Protein AF-A0A2D6JR47-F1 (afdb_monomer_lite)

Secondary structure (DSSP, 8-state):
--TTS-BPPPHHHHHHGGGT-TTPPTT-EEEE---TTS-B-TTS-BEEEEEEEETTEEEEEEEE-STT----TT--EE-B--

pLDDT: mean 91.09, std 9.11, range [42.38, 96.56]

Radius of gyration: 13.0 Å; chains: 1; bounding box: 29×32×32 Å

Structure (mmCIF, N/CA/C/O backbone):
data_AF-A0A2D6JR47-F1
#
_entry.id   AF-A0A2D6JR47-F1
#
loop_
_atom_site.group_PDB
_atom_site.id
_atom_site.type_symbol
_atom_site.label_atom_id
_atom_site.label_alt_id
_atom_site.label_comp_id
_atom_site.label_asym_id
_atom_site.label_entity_id
_atom_site.label_seq_id
_atom_site.pdbx_PDB_ins_code
_atom_site.Cartn_x
_atom_site.Cartn_y
_atom_site.Cartn_z
_atom_site.occupancy
_atom_site.B_iso_or_equiv
_atom_site.auth_seq_id
_atom_site.auth_comp_id
_atom_site.auth_asym_id
_atom_site.auth_atom_id
_atom_site.pdbx_PDB_model_num
ATOM 1 N N . MET A 1 1 ? 15.232 -10.969 -3.266 1.00 42.38 1 MET A N 1
ATOM 2 C CA . MET A 1 1 ? 14.898 -12.027 -2.292 1.00 42.38 1 MET A CA 1
ATOM 3 C C . MET A 1 1 ? 14.918 -11.398 -0.919 1.00 42.38 1 MET A C 1
ATOM 5 O O . MET A 1 1 ? 15.938 -10.808 -0.583 1.00 42.38 1 MET A O 1
ATOM 9 N N . ILE A 1 2 ? 13.815 -11.465 -0.173 1.00 55.34 2 ILE A N 1
ATOM 10 C CA . ILE A 1 2 ? 13.829 -11.100 1.245 1.00 55.34 2 ILE A CA 1
ATOM 11 C C . ILE A 1 2 ? 14.552 -12.245 1.964 1.00 55.34 2 ILE A C 1
ATOM 13 O O . ILE A 1 2 ? 14.170 -13.404 1.836 1.00 55.34 2 ILE A O 1
ATOM 17 N N . SER A 1 3 ? 15.674 -11.938 2.605 1.00 55.62 3 SER A N 1
ATOM 18 C CA . SER A 1 3 ? 16.681 -12.902 3.071 1.00 55.62 3 SER A CA 1
ATOM 19 C C . SER A 1 3 ? 16.285 -13.714 4.310 1.00 55.62 3 SER A C 1
ATOM 21 O O . SER A 1 3 ? 17.081 -14.527 4.766 1.00 55.62 3 SER A O 1
ATOM 23 N N . GLU A 1 4 ? 15.081 -13.520 4.847 1.00 68.25 4 GLU A N 1
ATOM 24 C CA . GLU A 1 4 ? 14.657 -14.079 6.141 1.00 68.25 4 GLU A CA 1
ATOM 25 C C . GLU A 1 4 ? 13.462 -15.039 6.041 1.00 68.25 4 GLU A C 1
ATOM 27 O O . GLU A 1 4 ? 12.792 -15.306 7.031 1.00 68.25 4 GLU A O 1
ATOM 32 N N . GLY A 1 5 ? 13.180 -15.569 4.844 1.00 83.00 5 GLY A N 1
ATOM 33 C CA . GLY A 1 5 ? 12.025 -16.448 4.634 1.00 83.00 5 GLY A CA 1
ATOM 34 C C . GLY A 1 5 ? 10.690 -15.709 4.712 1.00 83.00 5 GLY A C 1
ATOM 35 O O . GLY A 1 5 ? 9.697 -16.315 5.068 1.00 83.00 5 GLY A O 1
ATOM 36 N N . LEU A 1 6 ? 10.669 -14.411 4.410 1.00 89.38 6 LEU A N 1
ATOM 37 C CA . LEU A 1 6 ? 9.457 -13.594 4.344 1.00 89.38 6 LEU A CA 1
ATOM 38 C C . LEU A 1 6 ? 8.894 -13.591 2.919 1.00 89.38 6 LEU A C 1
ATOM 40 O O . LEU A 1 6 ? 9.652 -13.586 1.943 1.00 89.38 6 LEU A O 1
ATOM 44 N N . GLU A 1 7 ? 7.573 -13.519 2.806 1.00 93.62 7 GLU A N 1
ATOM 45 C CA . GLU A 1 7 ? 6.842 -13.474 1.542 1.00 93.62 7 GLU A CA 1
ATOM 46 C C . GLU A 1 7 ? 6.221 -12.098 1.277 1.00 93.62 7 GLU A C 1
ATOM 48 O O . GLU A 1 7 ? 5.955 -11.305 2.188 1.00 93.62 7 GLU A O 1
ATOM 53 N N . LEU A 1 8 ? 6.006 -11.808 -0.009 1.00 95.25 8 LEU A N 1
ATOM 54 C CA . LEU A 1 8 ? 5.298 -10.606 -0.439 1.00 95.25 8 LEU A CA 1
ATOM 55 C C . LEU A 1 8 ? 3.801 -10.767 -0.176 1.00 95.25 8 LEU A C 1
ATOM 57 O O . LEU A 1 8 ? 3.228 -11.835 -0.375 1.00 95.25 8 LEU A O 1
ATOM 61 N N . VAL A 1 9 ? 3.161 -9.680 0.233 1.00 96.38 9 VAL A N 1
ATOM 62 C CA . VAL A 1 9 ? 1.724 -9.642 0.489 1.00 96.38 9 VAL A CA 1
ATOM 63 C C . VAL A 1 9 ? 0.978 -9.700 -0.851 1.00 96.38 9 VAL A C 1
ATOM 65 O O . VAL A 1 9 ? 1.293 -8.912 -1.748 1.00 96.38 9 VAL A O 1
ATOM 68 N N . PRO A 1 10 ? -0.031 -10.571 -1.023 1.00 96.00 10 PRO A N 1
ATOM 69 C CA . PRO A 1 10 ? -0.916 -10.488 -2.180 1.00 96.00 10 PRO A CA 1
ATOM 70 C C . PRO A 1 10 ? -1.633 -9.123 -2.219 1.00 96.00 10 PRO A C 1
ATOM 72 O O . PRO A 1 10 ? -2.128 -8.665 -1.181 1.00 96.00 10 PRO A O 1
ATOM 75 N N . PRO A 1 11 ? -1.704 -8.440 -3.374 1.00 94.88 11 PRO A N 1
ATOM 76 C CA . PRO A 1 11 ? -2.270 -7.091 -3.472 1.00 94.88 11 PRO A CA 1
ATOM 77 C C . PRO A 1 11 ? -3.726 -7.018 -2.988 1.00 94.88 11 PRO A C 1
ATOM 79 O O . PRO A 1 11 ? -4.112 -6.064 -2.311 1.00 94.88 11 PRO A O 1
ATOM 82 N N . GLU A 1 12 ? -4.524 -8.051 -3.250 1.00 95.56 12 GLU A N 1
ATOM 83 C CA . GLU A 1 12 ? -5.897 -8.168 -2.771 1.00 95.56 12 GLU A CA 1
ATOM 84 C C . GLU A 1 12 ? -5.983 -8.249 -1.243 1.00 95.56 12 GLU A C 1
ATOM 86 O O . GLU A 1 12 ? -6.897 -7.674 -0.655 1.00 95.56 12 GLU A O 1
ATOM 91 N N . VAL A 1 13 ? -5.023 -8.903 -0.582 1.00 96.19 13 VAL A N 1
ATOM 92 C CA . VAL A 1 13 ? -4.963 -8.973 0.885 1.00 96.19 13 VAL A CA 1
ATOM 93 C C . VAL A 1 13 ? -4.612 -7.602 1.454 1.00 96.19 13 VAL A C 1
ATOM 95 O O . VAL A 1 13 ? -5.273 -7.144 2.385 1.00 96.19 13 VAL A O 1
ATOM 98 N N . ALA A 1 14 ? -3.632 -6.914 0.862 1.00 96.12 14 ALA A N 1
ATOM 99 C CA . ALA A 1 14 ? -3.222 -5.580 1.294 1.00 96.12 14 ALA A CA 1
ATOM 100 C C . ALA A 1 14 ? -4.375 -4.561 1.227 1.00 96.12 14 ALA A C 1
ATOM 102 O O . ALA A 1 14 ? -4.601 -3.815 2.180 1.00 96.12 14 ALA A O 1
ATOM 103 N N . ILE A 1 15 ? -5.147 -4.559 0.134 1.00 95.50 15 ILE A N 1
ATOM 104 C CA . ILE A 1 15 ? -6.305 -3.666 -0.034 1.00 95.50 15 ILE A CA 1
ATOM 105 C C . ILE A 1 15 ? -7.441 -4.065 0.918 1.00 95.50 15 ILE A C 1
ATOM 107 O O . ILE A 1 15 ? -7.981 -3.215 1.631 1.00 95.50 15 ILE A O 1
ATOM 111 N N . ASN A 1 16 ? -7.791 -5.357 0.973 1.00 96.56 16 ASN A N 1
ATOM 112 C CA . ASN A 1 16 ? -8.904 -5.833 1.800 1.00 96.56 16 ASN A CA 1
ATOM 113 C C . ASN A 1 16 ? -8.639 -5.702 3.303 1.00 96.56 16 ASN A C 1
ATOM 115 O O . ASN A 1 16 ? -9.595 -5.596 4.070 1.00 96.56 16 ASN A O 1
ATOM 119 N N . CYS A 1 17 ? -7.376 -5.637 3.736 1.00 95.94 17 CYS A N 1
ATOM 120 C CA . CYS A 1 17 ? -7.004 -5.392 5.131 1.00 95.94 17 CYS A CA 1
ATOM 121 C C . CYS A 1 17 ? -7.696 -4.143 5.708 1.00 95.94 17 CYS A C 1
ATOM 123 O O . CYS A 1 17 ? -8.053 -4.116 6.889 1.00 95.94 17 CYS A O 1
ATOM 125 N N . ARG A 1 18 ? -8.013 -3.145 4.867 1.00 95.00 18 ARG A N 1
ATOM 126 C CA . ARG A 1 18 ? -8.762 -1.960 5.293 1.00 95.00 18 ARG A CA 1
ATOM 127 C C . ARG A 1 18 ? -10.099 -2.298 5.959 1.00 95.00 18 ARG A C 1
ATOM 129 O O . ARG A 1 18 ? -10.456 -1.629 6.928 1.00 95.00 18 ARG A O 1
ATOM 136 N N . PHE A 1 19 ? -10.814 -3.315 5.482 1.00 95.56 19 PHE A N 1
ATOM 137 C CA . PHE A 1 19 ? -12.104 -3.714 6.052 1.00 95.56 19 PHE A CA 1
ATOM 138 C C . PHE A 1 19 ? -11.998 -4.266 7.477 1.00 95.56 19 PHE A C 1
ATOM 140 O O . PHE A 1 19 ? -13.002 -4.283 8.181 1.00 95.56 19 PHE A O 1
ATOM 147 N N . TYR A 1 20 ? -10.807 -4.702 7.895 1.00 95.44 20 TYR A N 1
ATOM 148 C CA . TYR A 1 20 ? -10.603 -5.414 9.155 1.00 95.44 20 TYR A CA 1
ATOM 149 C C . TYR A 1 20 ? -9.772 -4.633 10.182 1.00 95.44 20 TYR A C 1
ATOM 151 O O . TYR A 1 20 ? -9.931 -4.877 11.367 1.00 95.44 20 TYR A O 1
ATOM 159 N N . TYR A 1 21 ? -8.907 -3.705 9.754 1.00 94.88 21 TYR A N 1
ATOM 160 C CA . TYR A 1 21 ? -7.948 -3.023 10.642 1.00 94.88 21 TYR A CA 1
ATOM 161 C C . TYR A 1 21 ? -8.458 -1.689 11.245 1.00 94.88 21 TYR A C 1
ATOM 163 O O . TYR A 1 21 ? -7.874 -0.617 11.043 1.00 94.88 21 TYR A O 1
ATOM 171 N N . ASP A 1 22 ? -9.613 -1.684 11.901 1.00 92.88 22 ASP A N 1
ATOM 172 C CA . ASP A 1 22 ? -10.283 -0.448 12.336 1.00 92.88 22 ASP A CA 1
ATOM 173 C C . ASP A 1 22 ? -9.591 0.295 13.503 1.00 92.88 22 ASP A C 1
ATOM 175 O O . ASP A 1 22 ? -9.861 1.472 13.757 1.00 92.88 22 ASP A O 1
ATOM 179 N N . GLU A 1 23 ? -8.601 -0.309 14.140 1.00 94.44 23 GLU A N 1
ATOM 180 C CA . GLU A 1 23 ? -7.847 0.233 15.266 1.00 94.44 23 GLU A CA 1
ATOM 181 C C . GLU A 1 23 ? -6.613 1.068 14.870 1.00 94.44 23 GLU A C 1
ATOM 183 O O . GLU A 1 23 ? -5.839 1.475 15.738 1.00 94.44 23 GLU A O 1
ATOM 188 N N . GLN A 1 24 ? -6.443 1.382 13.579 1.00 95.06 24 GLN A N 1
ATOM 189 C CA . GLN A 1 24 ? -5.29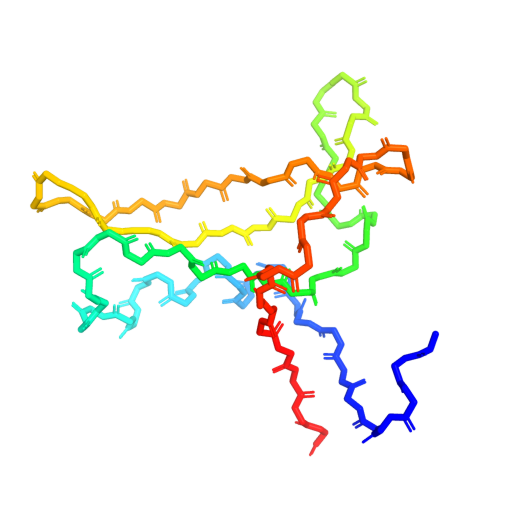7 2.152 13.081 1.00 95.06 24 GLN A CA 1
ATOM 190 C C . GLN A 1 24 ? -5.086 3.480 13.853 1.00 95.06 24 GLN A C 1
ATOM 192 O O . GLN A 1 24 ? -6.042 4.262 14.001 1.00 95.06 24 GLN A O 1
ATOM 197 N N . PRO A 1 25 ? -3.860 3.793 14.321 1.00 95.44 25 PRO A N 1
ATOM 198 C CA . PRO A 1 25 ? -3.539 5.089 14.916 1.00 95.44 25 PRO A CA 1
ATOM 199 C C . PRO A 1 25 ? -3.671 6.248 13.917 1.00 95.44 25 PRO A C 1
ATOM 201 O O . PRO A 1 25 ? -3.369 6.126 12.732 1.00 95.44 25 PRO A O 1
ATOM 204 N N . VAL A 1 26 ? -4.106 7.418 14.394 1.00 95.00 26 VAL A N 1
ATOM 205 C CA . VAL A 1 26 ? -4.178 8.625 13.551 1.00 95.00 26 VAL A CA 1
ATOM 206 C C . VAL A 1 26 ? -2.764 9.092 13.197 1.00 95.00 26 VAL A C 1
ATOM 208 O O . VAL A 1 26 ? -1.940 9.288 14.085 1.00 95.00 26 VAL A O 1
ATOM 211 N N . GLY A 1 27 ? -2.508 9.312 11.906 1.00 90.81 27 GLY A N 1
ATOM 212 C CA . GLY A 1 27 ? -1.201 9.717 11.377 1.00 90.81 27 GLY A CA 1
ATOM 213 C C . GLY A 1 27 ? -0.282 8.556 10.988 1.00 90.81 27 GLY A C 1
ATOM 214 O O . GLY A 1 27 ? 0.801 8.804 10.458 1.00 90.81 27 GLY A O 1
ATOM 215 N N . GLU A 1 28 ? -0.702 7.308 11.207 1.00 91.69 28 GLU A N 1
ATOM 216 C CA . GLU A 1 28 ? 0.029 6.133 10.738 1.00 91.69 28 GLU A CA 1
ATOM 217 C C . GLU A 1 28 ? -0.150 5.927 9.224 1.00 91.69 28 GLU A C 1
ATOM 219 O O . GLU A 1 28 ? -1.230 6.154 8.670 1.00 91.69 28 GLU A O 1
ATOM 224 N N . TRP A 1 29 ? 0.919 5.458 8.571 1.00 91.88 29 TRP A N 1
ATOM 225 C CA . TRP A 1 29 ? 0.919 5.006 7.182 1.00 91.88 29 TRP A CA 1
ATOM 226 C C . TRP A 1 29 ? 1.517 3.604 7.086 1.00 91.88 29 TRP A C 1
ATOM 228 O O . TRP A 1 29 ? 2.741 3.447 7.103 1.00 91.88 29 TRP A O 1
ATOM 238 N N . LEU A 1 30 ? 0.652 2.605 6.938 1.00 94.50 30 LEU A N 1
ATOM 239 C CA . LEU A 1 30 ? 1.026 1.200 6.830 1.00 94.50 30 LEU A CA 1
ATOM 240 C C . LEU A 1 30 ? 1.222 0.838 5.355 1.00 94.50 30 LEU A C 1
ATOM 242 O O . LEU A 1 30 ? 0.268 0.891 4.585 1.00 94.50 30 LEU A O 1
ATOM 246 N N . ARG A 1 31 ? 2.449 0.508 4.943 1.00 95.31 31 ARG A N 1
ATOM 247 C CA . ARG A 1 31 ? 2.792 0.158 3.550 1.00 95.31 31 ARG A CA 1
ATOM 248 C C . ARG A 1 31 ? 2.928 -1.351 3.430 1.00 95.31 31 ARG A C 1
ATOM 250 O O . ARG A 1 31 ? 3.514 -1.971 4.310 1.00 95.31 31 ARG A O 1
ATOM 257 N N . PHE A 1 32 ? 2.443 -1.940 2.347 1.00 96.50 32 PHE A N 1
ATOM 258 C CA . PHE A 1 32 ? 2.512 -3.386 2.137 1.00 96.50 32 PHE A CA 1
ATOM 259 C C . PHE A 1 32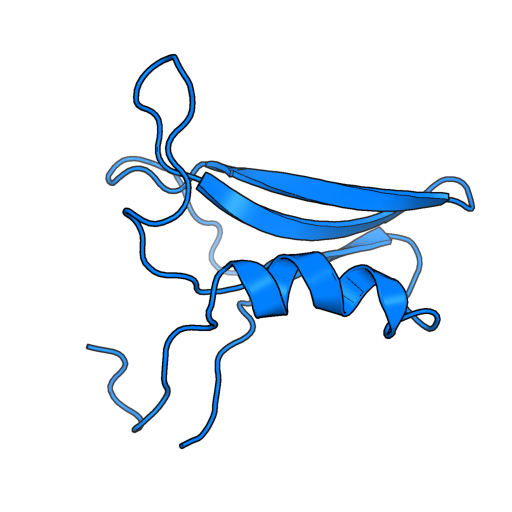 ? 3.531 -3.711 1.049 1.00 96.50 32 PHE A C 1
ATOM 261 O O . PHE A 1 32 ? 3.539 -3.084 -0.009 1.00 96.50 32 PHE A O 1
ATOM 268 N N . ALA A 1 33 ? 4.389 -4.696 1.303 1.00 94.88 33 ALA A N 1
ATOM 269 C CA . ALA A 1 33 ? 5.333 -5.204 0.317 1.00 94.88 33 ALA A CA 1
ATOM 270 C C . ALA A 1 33 ? 4.620 -6.189 -0.617 1.00 94.88 33 ALA A C 1
ATOM 272 O O . ALA A 1 33 ? 4.650 -7.397 -0.400 1.00 94.88 33 ALA A O 1
ATOM 273 N N . THR A 1 34 ? 3.954 -5.668 -1.643 1.00 95.69 34 THR A N 1
ATOM 274 C CA . THR A 1 34 ? 3.351 -6.464 -2.721 1.00 95.69 34 THR A CA 1
ATOM 275 C C . THR A 1 34 ? 4.345 -6.671 -3.872 1.00 95.69 34 THR A C 1
ATOM 277 O O . THR A 1 34 ? 5.358 -5.967 -3.937 1.00 95.69 34 THR A O 1
ATOM 280 N N . PRO A 1 35 ? 4.103 -7.609 -4.807 1.00 94.44 35 PRO A N 1
ATOM 281 C CA . PRO A 1 35 ? 4.882 -7.678 -6.044 1.00 94.44 35 PRO A CA 1
ATOM 282 C C . PRO A 1 35 ? 4.868 -6.335 -6.790 1.00 94.44 35 PRO A C 1
ATOM 284 O O . PRO A 1 35 ? 3.831 -5.679 -6.878 1.00 94.44 35 PRO A O 1
ATOM 287 N N . MET A 1 36 ? 6.022 -5.910 -7.312 1.00 90.38 36 MET A N 1
ATOM 288 C CA . MET A 1 36 ? 6.187 -4.590 -7.949 1.00 90.38 36 MET A CA 1
ATOM 289 C C . MET A 1 36 ? 5.353 -4.426 -9.229 1.00 90.38 36 MET A C 1
ATOM 291 O O . MET A 1 36 ? 5.026 -3.314 -9.628 1.00 90.38 36 MET A O 1
ATOM 295 N N . ASP A 1 37 ? 5.021 -5.527 -9.892 1.00 91.81 37 ASP A N 1
ATOM 296 C CA . ASP A 1 37 ? 4.212 -5.589 -11.109 1.00 91.81 37 ASP A CA 1
ATOM 297 C C . ASP A 1 37 ? 2.713 -5.796 -10.833 1.00 91.81 37 ASP A C 1
ATOM 299 O O . ASP A 1 37 ? 1.925 -5.902 -11.771 1.00 91.81 37 ASP A O 1
ATOM 303 N N . ALA A 1 38 ? 2.297 -5.818 -9.563 1.00 93.50 38 ALA A N 1
ATOM 304 C CA . ALA A 1 38 ? 0.910 -6.064 -9.179 1.00 93.50 38 ALA A CA 1
ATOM 305 C C . ALA A 1 38 ? -0.014 -4.849 -9.353 1.00 93.50 38 ALA A C 1
ATOM 307 O O . ALA A 1 38 ? -1.220 -5.011 -9.534 1.00 93.50 38 ALA A O 1
ATOM 308 N N . MET A 1 39 ? 0.525 -3.632 -9.254 1.00 93.38 39 MET A N 1
ATOM 309 C CA . MET A 1 39 ? -0.252 -2.392 -9.275 1.00 93.38 39 MET A CA 1
ATOM 310 C C . MET A 1 39 ? 0.445 -1.347 -10.143 1.00 93.38 39 MET A C 1
ATOM 312 O O . MET A 1 39 ? 1.294 -0.591 -9.678 1.00 93.38 39 MET A O 1
ATOM 316 N N . ILE A 1 40 ? 0.074 -1.323 -11.421 1.00 95.69 40 ILE A N 1
ATOM 317 C CA . ILE A 1 40 ? 0.593 -0.392 -12.424 1.00 95.69 40 ILE A CA 1
ATOM 318 C C . ILE A 1 40 ? -0.553 0.530 -12.837 1.00 95.69 40 ILE A C 1
ATOM 320 O O . ILE A 1 40 ? -1.637 0.048 -13.170 1.00 95.69 40 ILE A O 1
ATOM 324 N N . ASP A 1 41 ? -0.340 1.844 -12.781 1.00 94.12 41 ASP A N 1
ATOM 325 C CA . ASP A 1 41 ? -1.353 2.809 -13.217 1.00 94.12 41 ASP A CA 1
ATOM 326 C C . ASP A 1 41 ? -1.403 2.963 -14.749 1.00 94.12 41 ASP A C 1
ATOM 328 O O . ASP A 1 41 ? -0.644 2.340 -15.495 1.00 94.12 41 ASP A O 1
ATOM 332 N N . SER A 1 42 ? -2.324 3.794 -15.242 1.00 96.31 42 SER A N 1
ATOM 333 C CA . SER A 1 42 ? -2.485 4.048 -16.680 1.00 96.31 42 SER A CA 1
ATOM 334 C C . SER A 1 42 ? -1.274 4.718 -17.332 1.00 96.31 42 SER A C 1
ATOM 336 O O . SER A 1 42 ? -1.144 4.652 -18.554 1.00 96.31 42 SER A O 1
ATOM 338 N N . ASP A 1 43 ? -0.403 5.336 -16.535 1.00 94.62 43 ASP A N 1
ATOM 339 C CA . ASP A 1 43 ? 0.819 5.996 -16.992 1.00 94.62 43 ASP A CA 1
ATOM 340 C C . ASP A 1 43 ? 2.028 5.039 -16.958 1.00 94.62 43 ASP A C 1
ATOM 342 O O . ASP A 1 43 ? 3.133 5.405 -17.362 1.00 94.62 43 ASP A O 1
ATOM 346 N N . GLY A 1 44 ? 1.824 3.789 -16.522 1.00 94.06 44 GLY A N 1
ATOM 347 C CA . GLY A 1 44 ? 2.855 2.757 -16.455 1.00 94.06 44 GLY A CA 1
ATOM 348 C C . GLY A 1 44 ? 3.710 2.805 -15.187 1.00 94.06 44 GLY A C 1
ATOM 349 O O . GLY A 1 44 ? 4.757 2.155 -15.140 1.00 94.06 44 GLY A O 1
ATOM 350 N N . VAL A 1 45 ? 3.300 3.556 -14.162 1.00 94.44 45 VAL A N 1
ATOM 351 C CA . VAL A 1 45 ? 4.053 3.708 -12.910 1.00 94.44 45 VAL A CA 1
ATOM 352 C C . VAL A 1 45 ? 3.688 2.584 -11.942 1.00 94.44 45 VAL A C 1
ATOM 354 O O . VAL A 1 45 ? 2.510 2.312 -11.723 1.00 94.44 45 VAL A O 1
ATOM 357 N N . GLN A 1 46 ? 4.692 1.932 -11.341 1.00 95.81 46 GLN A N 1
ATOM 358 C CA . GLN A 1 46 ? 4.476 0.924 -10.297 1.00 95.81 46 GLN A CA 1
ATOM 359 C C . GLN A 1 46 ? 4.132 1.559 -8.947 1.00 95.81 46 GLN A C 1
ATOM 361 O O . GLN A 1 46 ? 4.776 2.513 -8.491 1.00 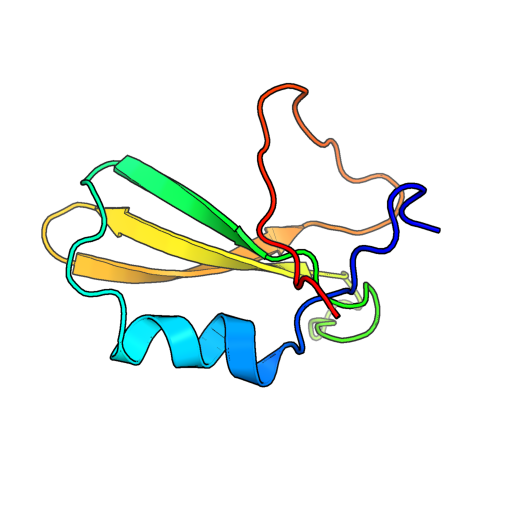95.81 46 GLN A O 1
ATOM 366 N N . HIS A 1 47 ? 3.197 0.937 -8.238 1.00 95.31 47 HIS A N 1
ATOM 367 C CA . HIS A 1 47 ? 2.695 1.370 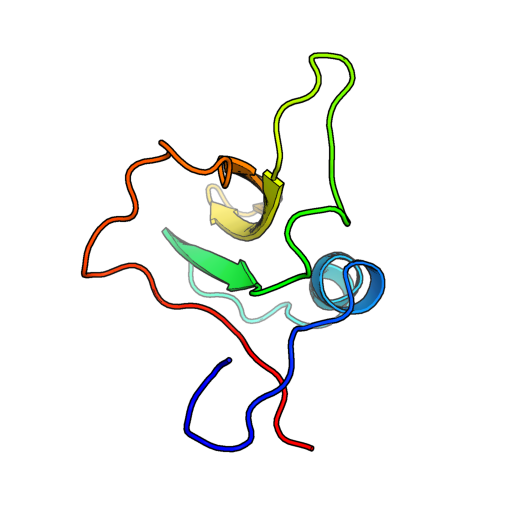-6.940 1.00 95.31 47 HIS A CA 1
ATOM 368 C C . HIS A 1 47 ? 2.693 0.238 -5.907 1.00 95.31 47 HIS A C 1
ATOM 370 O O . HIS A 1 47 ? 2.447 -0.916 -6.236 1.00 95.31 47 HIS A O 1
ATOM 376 N N . LEU A 1 48 ? 2.876 0.594 -4.635 1.00 95.62 48 LEU A N 1
ATOM 377 C CA . LEU A 1 48 ? 2.606 -0.268 -3.484 1.00 95.62 48 LEU A CA 1
ATOM 378 C C . LEU A 1 48 ? 1.371 0.245 -2.734 1.00 95.62 48 LEU A C 1
ATOM 380 O O . LEU A 1 48 ? 1.230 1.462 -2.569 1.00 95.62 48 LEU A O 1
ATOM 384 N N . PRO A 1 49 ? 0.481 -0.631 -2.250 1.00 96.50 49 PRO A N 1
ATOM 385 C CA . PRO A 1 49 ? -0.667 -0.210 -1.466 1.00 96.50 49 PRO A CA 1
ATOM 386 C C . PRO A 1 49 ? -0.241 0.266 -0.073 1.00 96.50 49 PRO A C 1
ATOM 388 O O . PRO A 1 49 ? 0.684 -0.269 0.550 1.00 96.50 49 PRO A O 1
ATOM 391 N N . LYS A 1 50 ? -0.951 1.277 0.431 1.00 95.81 50 LYS A N 1
ATOM 392 C CA . LYS A 1 50 ? -0.811 1.774 1.797 1.00 95.81 50 LYS A CA 1
ATOM 393 C C . LYS A 1 50 ? -2.170 2.071 2.424 1.00 95.81 50 LYS A C 1
ATOM 395 O O . LYS A 1 50 ? -3.095 2.530 1.753 1.00 95.81 50 LYS A O 1
ATOM 400 N N . LEU A 1 51 ? -2.265 1.855 3.729 1.00 96.50 51 LEU A N 1
ATOM 401 C CA . LEU A 1 51 ? -3.415 2.237 4.538 1.00 96.50 51 LEU A CA 1
ATOM 402 C C . LEU A 1 51 ? -3.046 3.407 5.436 1.00 96.50 51 LEU A C 1
ATOM 404 O O . LEU A 1 51 ? -1.942 3.458 5.981 1.00 96.50 51 LEU A O 1
ATOM 408 N N . GLY A 1 52 ? -3.985 4.326 5.618 1.00 95.88 52 GLY A N 1
ATOM 409 C CA . GLY A 1 52 ? -3.806 5.446 6.529 1.00 95.88 52 GLY A CA 1
ATOM 410 C C . GLY A 1 52 ? -5.074 5.810 7.273 1.00 95.88 52 GLY A C 1
ATOM 411 O O . GLY A 1 52 ? -6.186 5.434 6.887 1.00 95.88 52 GLY A O 1
ATOM 412 N N . LYS A 1 53 ? -4.892 6.605 8.327 1.00 96.00 53 LYS A N 1
ATOM 413 C CA . LYS A 1 53 ? -5.982 7.235 9.068 1.00 96.00 53 LYS A CA 1
ATOM 414 C C . LYS A 1 53 ? -5.656 8.691 9.355 1.00 96.00 53 LYS A C 1
ATOM 416 O O . LYS A 1 53 ? -4.686 9.002 10.045 1.00 96.00 53 LYS A O 1
ATOM 421 N N . ALA A 1 54 ? -6.496 9.590 8.866 1.00 93.56 54 ALA A N 1
ATOM 422 C CA . ALA A 1 54 ? -6.356 11.025 9.077 1.00 93.56 54 ALA A CA 1
ATOM 423 C C . ALA A 1 54 ? -7.734 11.690 9.098 1.00 93.56 54 ALA A C 1
ATOM 425 O O . ALA A 1 54 ? -8.677 11.192 8.496 1.00 93.56 54 ALA A O 1
ATOM 426 N N . LEU A 1 55 ? -7.868 12.816 9.804 1.00 93.00 55 LEU A N 1
ATOM 427 C CA . LEU A 1 55 ? -9.108 13.613 9.826 1.00 93.00 55 LEU A CA 1
ATOM 428 C C . LEU A 1 55 ? -10.379 12.810 10.195 1.00 93.00 55 LEU A C 1
ATOM 430 O O . LEU A 1 55 ? -11.472 13.130 9.741 1.00 93.00 55 LEU A O 1
ATOM 434 N N . GLY A 1 56 ? -10.239 11.757 11.009 1.00 90.50 56 GLY A N 1
ATOM 435 C CA . GLY A 1 56 ? -11.351 10.874 11.388 1.00 90.50 56 GLY A CA 1
ATOM 436 C C . GLY A 1 56 ? -11.805 9.896 10.295 1.00 90.50 56 GLY A C 1
ATOM 437 O O . GLY A 1 56 ? -12.839 9.256 10.458 1.00 90.50 56 GLY A O 1
ATOM 438 N N . LEU A 1 57 ? -11.047 9.767 9.205 1.00 93.88 57 LEU A N 1
ATOM 439 C CA . LEU A 1 57 ? -11.337 8.902 8.063 1.00 93.88 57 LEU A CA 1
ATOM 440 C C . LEU A 1 57 ? -10.237 7.855 7.873 1.00 93.88 57 LEU A C 1
ATOM 442 O O . LEU A 1 57 ? -9.082 8.074 8.248 1.00 93.88 57 LEU A O 1
ATOM 446 N N . TYR A 1 58 ? -10.606 6.735 7.254 1.00 95.88 58 TYR A N 1
ATOM 447 C CA . TYR A 1 58 ? -9.673 5.705 6.812 1.00 95.88 58 TYR A CA 1
ATOM 448 C C . TYR A 1 58 ? -9.446 5.810 5.307 1.00 95.88 58 TYR A C 1
ATOM 450 O O . TYR A 1 58 ? -10.388 6.031 4.546 1.00 95.88 58 TYR A O 1
ATOM 458 N N . PHE A 1 59 ? -8.203 5.603 4.888 1.00 95.50 59 PHE A N 1
ATOM 459 C CA . PHE A 1 59 ? -7.776 5.728 3.503 1.00 95.50 59 PHE A CA 1
ATOM 460 C C . PHE A 1 59 ? -7.166 4.423 3.003 1.00 95.50 59 PHE A C 1
ATOM 462 O O . PHE A 1 59 ? -6.455 3.730 3.736 1.00 95.50 59 PHE A O 1
ATOM 469 N N . ILE A 1 60 ? -7.438 4.132 1.733 1.00 95.81 60 ILE A N 1
ATOM 470 C CA . ILE A 1 60 ? -6.648 3.224 0.907 1.00 95.81 60 ILE A CA 1
ATOM 471 C C . ILE A 1 60 ? -5.978 4.110 -0.130 1.00 95.81 60 ILE A C 1
ATOM 473 O O . ILE A 1 60 ? -6.652 4.839 -0.856 1.00 95.81 60 ILE A O 1
ATOM 477 N N . GLU A 1 61 ? -4.659 4.069 -0.176 1.00 93.62 61 GLU A N 1
ATOM 478 C CA . GLU A 1 61 ? -3.864 4.866 -1.096 1.00 93.62 61 GLU A CA 1
ATOM 479 C C . GLU A 1 61 ? -2.745 4.012 -1.689 1.00 93.62 61 GLU A C 1
ATOM 481 O O . GLU A 1 61 ? -2.539 2.854 -1.318 1.00 93.62 61 GLU A O 1
ATOM 486 N N . THR A 1 62 ? -1.983 4.612 -2.596 1.00 92.81 62 THR A N 1
ATOM 487 C CA . THR A 1 62 ? -0.786 4.010 -3.161 1.00 92.81 62 THR A CA 1
ATOM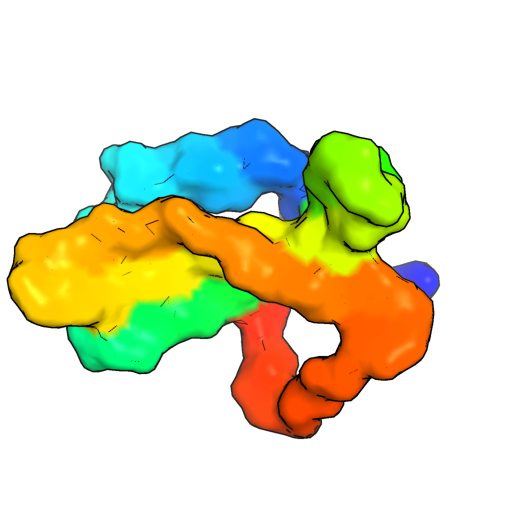 488 C C . THR A 1 62 ? 0.459 4.848 -2.889 1.00 92.81 62 THR A C 1
ATOM 490 O O . THR A 1 62 ? 0.395 6.032 -2.544 1.00 92.81 62 THR A O 1
ATOM 493 N N . TYR A 1 63 ? 1.614 4.202 -2.985 1.00 90.50 63 TYR A N 1
ATOM 494 C CA . TYR A 1 63 ? 2.934 4.798 -2.862 1.00 90.50 63 TYR A CA 1
ATOM 495 C C . TYR A 1 63 ? 3.758 4.426 -4.091 1.00 90.50 63 TYR A C 1
ATOM 497 O O . TYR A 1 63 ? 3.796 3.255 -4.467 1.00 90.50 63 TYR A O 1
ATOM 505 N N . TRP A 1 64 ? 4.423 5.399 -4.710 1.00 92.38 64 TRP A N 1
ATOM 506 C CA . TRP A 1 64 ? 5.290 5.133 -5.854 1.00 92.38 64 TRP A CA 1
ATOM 507 C C . TRP A 1 64 ? 6.398 4.147 -5.499 1.00 92.38 64 TRP A C 1
ATOM 509 O O . TRP A 1 64 ? 7.057 4.273 -4.471 1.00 92.38 64 TRP A O 1
ATOM 519 N N . SER A 1 65 ? 6.600 3.167 -6.372 1.00 91.19 65 SER A N 1
ATOM 520 C CA . SER A 1 65 ? 7.508 2.044 -6.120 1.00 91.19 65 SER A CA 1
ATOM 521 C C . SER A 1 65 ? 8.328 1.622 -7.332 1.00 91.19 65 SER A C 1
ATOM 523 O O . SER A 1 65 ? 9.005 0.595 -7.312 1.00 91.19 65 SER A O 1
ATOM 525 N N . TYR A 1 66 ? 8.299 2.433 -8.390 1.00 89.81 66 TYR A N 1
ATOM 526 C CA . TYR A 1 66 ? 9.172 2.257 -9.540 1.00 89.81 66 TYR A CA 1
ATOM 527 C C . TYR A 1 66 ? 10.648 2.254 -9.109 1.00 89.81 66 TYR A C 1
ATOM 529 O O . TYR A 1 66 ? 11.013 2.765 -8.053 1.00 89.81 66 TYR A O 1
ATOM 537 N N . LYS A 1 67 ? 11.520 1.674 -9.936 1.00 85.50 67 LYS A N 1
ATOM 538 C CA . LYS A 1 67 ? 12.928 1.397 -9.592 1.00 85.50 67 LYS A CA 1
ATOM 539 C C . LYS A 1 67 ? 13.709 2.604 -9.046 1.00 85.50 67 LYS A C 1
ATOM 541 O O . LYS A 1 67 ? 14.561 2.426 -8.181 1.00 85.50 67 LYS A O 1
ATOM 546 N N . ASP A 1 68 ? 13.413 3.798 -9.551 1.00 86.69 68 ASP A N 1
ATOM 547 C CA . ASP A 1 68 ? 14.082 5.050 -9.177 1.00 86.69 68 ASP A CA 1
ATOM 548 C C . ASP A 1 68 ? 13.302 5.854 -8.114 1.00 86.69 68 ASP A C 1
ATOM 550 O O . ASP A 1 68 ? 13.621 7.014 -7.845 1.00 86.69 68 ASP A O 1
ATOM 554 N N . ALA A 1 69 ? 12.258 5.269 -7.516 1.00 87.38 69 ALA A N 1
ATOM 555 C CA . ALA A 1 69 ? 11.515 5.885 -6.427 1.00 87.38 69 ALA A CA 1
ATOM 556 C C . ALA A 1 69 ? 12.389 5.962 -5.166 1.00 87.38 69 ALA A C 1
ATOM 558 O O . ALA A 1 69 ? 13.095 5.019 -4.800 1.00 87.38 69 ALA A O 1
ATOM 559 N N . VAL A 1 70 ? 12.334 7.104 -4.480 1.00 84.56 70 VAL A N 1
ATOM 560 C CA . VAL A 1 70 ? 13.083 7.318 -3.238 1.00 84.56 70 VAL A CA 1
ATOM 561 C C . VAL A 1 70 ? 12.298 6.732 -2.073 1.00 84.56 70 VAL A C 1
ATOM 563 O O . VAL A 1 70 ? 11.278 7.284 -1.673 1.00 84.56 70 VAL A O 1
ATOM 566 N N . PHE A 1 71 ? 12.818 5.654 -1.489 1.00 84.75 71 PHE A N 1
ATOM 567 C CA . PHE A 1 71 ? 12.338 5.124 -0.216 1.00 84.75 71 PHE A CA 1
ATOM 568 C C . PHE A 1 71 ? 13.100 5.772 0.936 1.00 84.75 71 PHE A C 1
ATOM 570 O O . PHE A 1 71 ? 14.331 5.852 0.923 1.00 84.75 71 PHE A O 1
ATOM 577 N N . HIS A 1 72 ? 12.378 6.233 1.953 1.00 84.56 72 HIS A N 1
ATOM 578 C CA . HIS A 1 72 ? 13.025 6.788 3.133 1.00 84.56 72 HIS A CA 1
ATOM 579 C C . HIS A 1 72 ? 13.479 5.659 4.071 1.00 84.56 72 HIS A C 1
ATOM 581 O O . HIS A 1 72 ? 12.730 4.702 4.255 1.00 84.56 72 HIS A O 1
ATOM 587 N N . PRO A 1 73 ? 14.638 5.780 4.750 1.00 87.25 73 PRO A N 1
ATOM 588 C CA . PRO A 1 73 ? 15.142 4.740 5.657 1.00 87.25 73 PRO A CA 1
ATOM 589 C C . PRO A 1 73 ? 14.201 4.359 6.808 1.00 87.25 73 PRO A C 1
ATOM 591 O O . PRO A 1 73 ? 14.352 3.296 7.391 1.00 87.25 73 PRO A O 1
ATOM 594 N N . HIS A 1 74 ? 13.248 5.229 7.150 1.00 86.94 74 HIS A N 1
ATOM 595 C CA . HIS A 1 74 ? 12.236 4.987 8.180 1.00 86.94 74 HIS A CA 1
ATOM 596 C C . HIS A 1 74 ? 10.948 4.356 7.621 1.00 86.94 74 HIS A C 1
ATOM 598 O O . HIS A 1 74 ? 9.939 4.303 8.318 1.00 86.94 74 HIS A O 1
ATOM 604 N N . ASN A 1 75 ? 10.906 3.982 6.338 1.00 89.00 75 ASN A N 1
ATOM 605 C CA . ASN A 1 75 ? 9.740 3.315 5.772 1.00 89.00 75 ASN A CA 1
ATOM 606 C C . ASN A 1 75 ? 9.721 1.851 6.201 1.00 89.00 75 ASN A C 1
ATOM 608 O O . ASN A 1 75 ? 10.616 1.078 5.875 1.00 89.00 75 ASN A O 1
ATOM 612 N N . GLU A 1 76 ? 8.654 1.495 6.902 1.00 90.44 76 GLU A N 1
ATOM 613 C CA . GLU A 1 76 ? 8.355 0.134 7.315 1.00 90.44 76 GLU A CA 1
ATOM 614 C C . GLU A 1 76 ? 7.355 -0.488 6.339 1.00 90.44 76 GLU A C 1
ATOM 616 O O . GLU A 1 76 ? 6.476 0.204 5.805 1.00 90.44 76 GLU A O 1
ATOM 621 N N . PHE A 1 77 ? 7.510 -1.791 6.105 1.00 93.06 77 PHE A N 1
ATOM 622 C CA . PHE A 1 77 ? 6.675 -2.558 5.190 1.00 93.06 77 PHE A CA 1
ATOM 623 C C . PHE A 1 77 ? 6.122 -3.800 5.875 1.00 93.06 77 PHE A C 1
ATOM 625 O O . PHE A 1 77 ? 6.857 -4.562 6.499 1.00 93.06 77 PHE A O 1
ATOM 632 N N . VAL A 1 78 ? 4.825 -4.021 5.694 1.00 95.06 78 VAL A N 1
ATOM 633 C CA . VAL A 1 78 ? 4.152 -5.266 6.046 1.00 95.06 78 VAL A CA 1
ATOM 634 C C . VAL A 1 78 ? 4.526 -6.333 5.027 1.00 95.06 78 VAL A C 1
ATOM 636 O O . VAL A 1 78 ? 4.469 -6.104 3.818 1.00 95.06 78 VAL A O 1
ATOM 639 N N . VAL A 1 79 ? 4.880 -7.499 5.544 1.00 95.19 79 VAL A N 1
ATOM 640 C CA . VAL A 1 79 ? 5.258 -8.713 4.815 1.00 95.19 79 VAL A CA 1
ATOM 641 C C . VAL A 1 79 ? 4.485 -9.894 5.399 1.00 95.19 79 VAL A C 1
ATOM 643 O O . VAL A 1 79 ? 3.869 -9.771 6.460 1.00 95.19 79 VAL A O 1
ATOM 646 N N . VAL A 1 80 ? 4.523 -11.037 4.722 1.00 92.69 80 VAL A N 1
ATOM 647 C CA . VAL A 1 80 ? 3.914 -12.283 5.198 1.00 92.69 80 VAL A CA 1
ATOM 648 C C . VAL A 1 80 ? 5.002 -13.21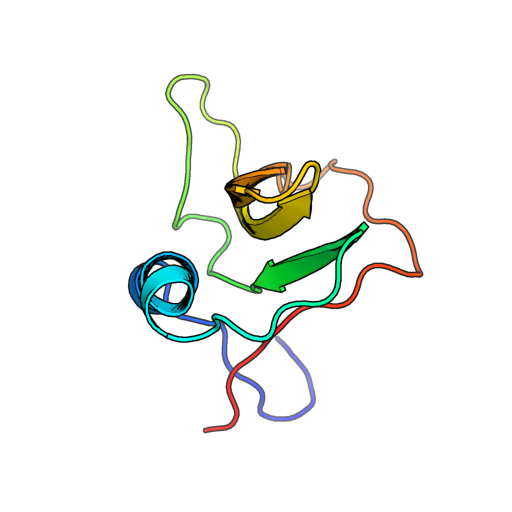7 5.731 1.00 92.69 80 VAL A C 1
ATOM 650 O O . VAL A 1 80 ? 6.116 -13.248 5.209 1.00 92.69 80 VAL A O 1
ATOM 653 N N . ILE A 1 81 ? 4.678 -13.964 6.786 1.00 88.56 81 ILE A N 1
ATOM 654 C CA . ILE A 1 81 ? 5.467 -15.117 7.236 1.00 88.56 81 ILE A CA 1
ATOM 655 C C . ILE A 1 81 ? 4.831 -16.365 6.594 1.00 88.56 81 ILE A C 1
ATOM 657 O O . ILE A 1 81 ? 3.603 -16.460 6.663 1.00 88.56 81 ILE A O 1
ATOM 661 N N . PRO A 1 82 ? 5.614 -17.272 5.979 1.00 77.94 82 PRO A N 1
ATOM 662 C CA . PRO A 1 82 ? 5.120 -18.514 5.380 1.00 77.94 82 PRO A CA 1
ATOM 663 C C . PRO A 1 82 ? 4.310 -19.393 6.339 1.00 77.94 82 PRO A C 1
ATOM 665 O O . PRO A 1 82 ? 4.643 -19.421 7.549 1.00 77.94 82 PRO A O 1
#

Sequence (82 aa):
MISEGLELVPPEVAINCRFYYDEQPVGEWLRFATPMDAMIDSDGVQHLPKLGKALGLYFIETYWSYKDAVFHPHNEFVVVIP

Foldseek 3Di:
DPPPQWAFDAQVCLQCVLVPPPVADAPDKEWGRHPQPRDADPVRFTWTWIWHHYPNDIDIDTDTDPPPDDDDPPDDYDIHHD